Protein AF-A0A9E4M7B6-F1 (afdb_monomer)

Foldseek 3Di:
DADDPVRCVQLVVLDDDDDDDDPADPRLLVRQVVCCVVVVDDLCPRDCSSPDSVVSVVVVVVCVVVVSVVSSVVSCVVSVVDDLVDFDWDKDKDADDPVRPPDDDPDDDPQWDQDPVGIIKMKIFTASDPPGTDDIDIHYRPDDCVVVVD

Solvent-accessible surface area (backbone atoms only — not comparable to full-atom values): 9145 Å² total; per-residue (Å²): 112,75,78,50,76,72,62,44,63,79,44,50,83,48,48,81,83,86,75,80,95,70,90,67,54,73,63,37,36,48,33,45,51,44,39,37,69,74,68,71,54,59,64,89,71,51,63,66,90,42,40,63,44,68,63,36,51,55,47,49,56,52,28,56,76,70,47,35,49,58,47,39,53,53,43,34,44,75,69,64,74,46,77,85,88,57,75,50,73,50,70,49,76,44,73,56,56,76,85,74,73,76,69,80,77,84,82,63,86,82,30,64,27,68,36,98,90,40,54,15,28,23,42,38,36,32,29,74,50,102,85,39,77,76,48,74,47,75,34,30,30,61,63,72,66,75,84,74,74,113

Secondary structure (DSSP, 8-state):
----HHHHHTTGGGSPPP-SS-SS-HHHHHHHHHHHHHH---GGGS-GGG--HHHHHHHHHHHHHTTHHHHHHHHHHHTTS------EEEEEEEEPPGGGSSS--SSS--S-EEETTEEEEEEEEEEEETTEEEEEEEEETT--STTT--

pLDDT: mean 87.33, std 9.39, range [54.28, 96.38]

Structure (mmCIF, N/CA/C/O backbone):
data_AF-A0A9E4M7B6-F1
#
_entry.id   AF-A0A9E4M7B6-F1
#
loop_
_atom_site.group_PDB
_atom_site.id
_atom_site.type_symbol
_atom_site.label_atom_id
_atom_site.label_alt_id
_atom_site.label_comp_id
_atom_site.label_asym_id
_atom_site.label_entity_id
_atom_site.label_seq_id
_atom_site.pdbx_PDB_ins_code
_atom_site.Cartn_x
_atom_site.Cartn_y
_atom_site.Cartn_z
_atom_site.occupancy
_atom_site.B_iso_or_equiv
_atom_site.auth_seq_id
_atom_site.auth_comp_id
_atom_site.auth_asym_id
_atom_site.auth_atom_id
_atom_site.pdbx_PDB_model_num
ATOM 1 N N . MET A 1 1 ? -6.976 12.189 2.474 1.00 80.06 1 MET A N 1
ATOM 2 C CA . MET A 1 1 ? -8.000 11.384 3.144 1.00 80.06 1 MET A CA 1
ATOM 3 C C . MET A 1 1 ? -7.573 11.119 4.575 1.00 80.06 1 MET A C 1
ATOM 5 O O . MET A 1 1 ? -6.433 10.734 4.805 1.00 80.06 1 MET A O 1
ATOM 9 N N . GLU A 1 2 ? -8.479 11.325 5.527 1.00 89.50 2 GLU A N 1
ATOM 10 C CA . GLU A 1 2 ? -8.268 11.022 6.943 1.00 89.50 2 GLU A CA 1
ATOM 11 C C . GLU A 1 2 ? -9.571 10.439 7.503 1.00 89.50 2 GLU A C 1
ATOM 13 O O . GLU A 1 2 ? -10.637 11.024 7.316 1.00 89.50 2 GLU A O 1
ATOM 18 N N . LEU A 1 3 ? -9.499 9.255 8.109 1.00 92.81 3 LEU A N 1
ATOM 19 C CA . LEU A 1 3 ? -10.654 8.539 8.642 1.00 92.81 3 LEU A CA 1
ATOM 20 C C . LEU A 1 3 ? -11.009 9.051 10.034 1.00 92.81 3 LEU A C 1
ATOM 22 O O . LEU A 1 3 ? -10.133 9.246 10.882 1.00 92.81 3 LEU A O 1
ATOM 26 N N . THR A 1 4 ? -12.307 9.188 10.292 1.00 95.12 4 THR A N 1
ATOM 27 C CA . THR A 1 4 ? -12.823 9.482 11.630 1.00 95.12 4 THR A CA 1
ATOM 28 C C . THR A 1 4 ? -12.839 8.229 12.505 1.00 95.12 4 THR A C 1
ATOM 30 O O . THR A 1 4 ? -12.817 7.093 12.021 1.00 95.12 4 THR A O 1
ATOM 33 N N . GLN A 1 5 ? -12.954 8.418 13.823 1.00 94.94 5 GLN A N 1
ATOM 34 C CA . GLN A 1 5 ? -13.106 7.305 14.763 1.00 94.94 5 GLN A CA 1
ATOM 35 C C . GLN A 1 5 ? -14.340 6.442 14.448 1.00 94.94 5 GLN A C 1
ATOM 37 O O . GLN A 1 5 ? -14.316 5.230 14.651 1.00 94.94 5 GLN A O 1
ATOM 42 N N . GLU A 1 6 ? -15.418 7.052 13.955 1.00 95.06 6 GLU A N 1
ATOM 43 C CA . GLU A 1 6 ? -16.645 6.344 13.581 1.00 95.06 6 GLU A CA 1
ATOM 44 C C . GLU A 1 6 ? -16.455 5.490 12.332 1.00 95.06 6 GLU A C 1
ATOM 46 O O . GLU A 1 6 ? -16.880 4.337 12.314 1.00 95.06 6 GLU A O 1
ATOM 51 N N . GLN A 1 7 ? -15.769 6.019 11.318 1.00 94.19 7 GLN A N 1
ATOM 52 C CA . GLN A 1 7 ? -15.429 5.268 10.110 1.00 94.19 7 GLN A CA 1
ATOM 53 C C . GLN A 1 7 ? -14.481 4.110 10.438 1.00 94.19 7 GLN A C 1
ATOM 55 O O . GLN A 1 7 ? -14.701 2.986 9.995 1.00 94.19 7 GLN A O 1
ATOM 60 N N . TYR A 1 8 ? -13.484 4.349 11.296 1.00 95.81 8 TYR A N 1
ATOM 61 C CA . TYR A 1 8 ? -12.566 3.312 11.764 1.00 95.81 8 TYR A CA 1
ATOM 62 C C . TYR A 1 8 ? -13.283 2.156 12.469 1.00 95.81 8 TYR A C 1
ATOM 64 O O . TYR A 1 8 ? -12.930 0.998 12.260 1.00 95.81 8 TYR A O 1
ATOM 72 N N . LYS A 1 9 ? -14.313 2.434 13.280 1.00 95.50 9 LYS A N 1
ATOM 73 C CA . LYS A 1 9 ? -15.076 1.377 13.967 1.00 95.50 9 LYS A CA 1
ATOM 74 C C . LYS A 1 9 ? -15.702 0.370 12.997 1.00 95.50 9 LYS A C 1
ATOM 76 O O . LYS A 1 9 ? -15.817 -0.793 13.367 1.00 95.50 9 LYS A O 1
ATOM 81 N N . ARG A 1 10 ? -16.064 0.790 11.780 1.00 95.56 10 ARG A N 1
ATOM 82 C CA . ARG A 1 10 ? -16.676 -0.076 10.754 1.00 95.56 10 ARG A CA 1
ATOM 83 C C . ARG A 1 10 ? -15.701 -1.072 10.124 1.00 95.56 10 ARG A C 1
ATOM 85 O O . ARG A 1 10 ? -16.130 -2.038 9.506 1.00 95.56 10 ARG A O 1
ATOM 92 N N . ILE A 1 11 ? -14.402 -0.817 10.271 1.00 95.25 11 ILE A N 1
ATOM 93 C CA . ILE A 1 11 ? -13.323 -1.620 9.684 1.00 95.25 11 ILE A CA 1
ATOM 94 C C . ILE A 1 11 ? -12.367 -2.185 10.742 1.00 95.25 11 ILE A C 1
ATOM 96 O O . ILE A 1 11 ? -11.314 -2.728 10.412 1.00 95.25 11 ILE A O 1
ATOM 100 N N . ALA A 1 12 ? -12.673 -1.990 12.028 1.00 94.25 12 ALA A N 1
ATOM 101 C CA . ALA A 1 12 ? -11.763 -2.293 13.130 1.00 94.25 12 ALA A CA 1
ATOM 102 C C . ALA A 1 12 ? -11.467 -3.797 13.262 1.00 94.25 12 ALA A C 1
ATOM 104 O O . ALA A 1 12 ? -10.432 -4.171 13.813 1.00 94.25 12 ALA A O 1
ATOM 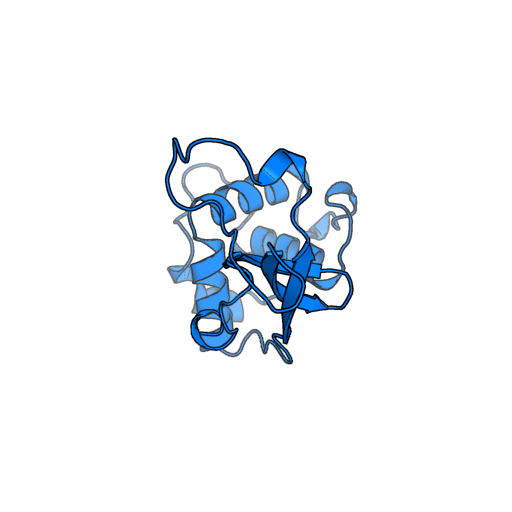105 N N . ASP A 1 13 ? -12.361 -4.644 12.756 1.00 94.06 13 ASP A N 1
ATOM 106 C CA . ASP A 1 13 ? -12.241 -6.099 12.686 1.00 94.06 13 ASP A CA 1
ATOM 107 C C . ASP A 1 13 ? -11.161 -6.570 11.700 1.00 94.06 13 ASP A C 1
ATOM 109 O O . ASP A 1 13 ? -10.546 -7.609 11.934 1.00 94.06 13 ASP A O 1
ATOM 113 N N . ALA A 1 14 ? -10.846 -5.770 10.675 1.00 93.12 14 ALA A N 1
ATOM 114 C CA . ALA A 1 14 ? -9.760 -6.045 9.731 1.00 93.12 14 ALA A CA 1
ATOM 115 C C . ALA A 1 14 ? -8.356 -5.834 10.337 1.00 93.12 14 ALA A C 1
ATOM 117 O O . ALA A 1 14 ? -7.341 -6.131 9.703 1.00 93.12 14 ALA A O 1
ATOM 118 N N . PHE A 1 15 ? -8.265 -5.310 11.566 1.00 94.44 15 PHE A N 1
ATOM 119 C CA . PHE A 1 15 ? -6.992 -5.037 12.224 1.00 94.44 15 PHE A CA 1
ATOM 120 C C . PHE A 1 15 ? -6.618 -6.095 13.265 1.00 94.44 15 PHE A C 1
ATOM 122 O O . PHE A 1 15 ? -7.452 -6.541 14.057 1.00 94.44 15 PHE A O 1
ATOM 129 N N . PRO A 1 16 ? -5.317 -6.417 13.394 1.00 91.75 16 PRO A N 1
ATOM 130 C CA . PRO A 1 16 ? -4.854 -7.212 14.515 1.00 91.75 16 PRO A CA 1
ATOM 131 C C . PRO A 1 16 ? -5.061 -6.450 15.830 1.00 91.75 16 PRO A C 1
ATOM 133 O O . PRO A 1 16 ? -4.783 -5.247 15.934 1.00 91.75 16 PRO A O 1
ATOM 136 N N . LYS A 1 17 ? -5.480 -7.177 16.872 1.00 89.06 17 LYS A N 1
ATOM 137 C CA . LYS A 1 17 ? -5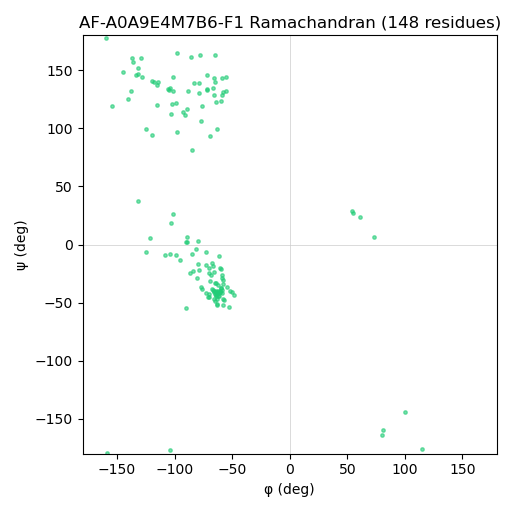.553 -6.637 18.234 1.00 89.06 17 LYS A CA 1
ATOM 138 C C . LYS A 1 17 ? -4.162 -6.186 18.679 1.00 89.06 17 LYS A C 1
ATOM 140 O O . LYS A 1 17 ? -3.217 -6.977 18.694 1.00 89.06 17 LYS A O 1
ATOM 145 N N . GLN A 1 18 ? -4.046 -4.919 19.063 1.00 87.44 18 GLN A N 1
ATOM 146 C CA . GLN A 1 18 ? -2.809 -4.366 19.603 1.00 87.44 18 GLN A CA 1
ATOM 147 C C . GLN A 1 18 ? -2.495 -5.033 20.950 1.00 87.44 18 GLN A C 1
ATOM 149 O O . GLN A 1 18 ? -3.358 -5.121 21.820 1.00 87.44 18 GLN A O 1
ATOM 154 N N . ARG A 1 19 ? -1.266 -5.536 21.110 1.00 81.69 19 ARG A N 1
ATOM 155 C CA . ARG A 1 19 ? -0.791 -6.185 22.342 1.00 81.69 19 ARG A CA 1
ATOM 156 C C . ARG A 1 19 ? 0.375 -5.394 22.927 1.00 81.69 19 ARG A C 1
ATOM 158 O O . ARG A 1 19 ? 1.253 -4.957 22.185 1.00 81.69 19 ARG A O 1
ATOM 165 N N . GLY A 1 20 ? 0.402 -5.264 24.252 1.00 80.44 20 GLY A N 1
ATOM 166 C CA . GLY A 1 20 ? 1.438 -4.524 24.973 1.00 80.44 20 GLY A CA 1
ATOM 167 C C . GLY A 1 20 ? 1.226 -3.008 24.960 1.00 80.44 20 GLY A C 1
ATOM 168 O O . GLY A 1 20 ? 0.138 -2.518 24.668 1.00 80.44 20 GLY A O 1
ATOM 169 N N . ASN A 1 21 ? 2.277 -2.262 25.303 1.00 77.19 21 ASN A N 1
ATOM 170 C CA . ASN A 1 21 ? 2.206 -0.813 25.487 1.00 77.19 21 ASN A CA 1
ATOM 171 C C . ASN A 1 21 ? 2.378 -0.077 24.144 1.00 77.19 21 ASN A C 1
ATOM 173 O O . ASN A 1 21 ? 3.480 0.327 23.761 1.00 77.19 21 ASN A O 1
ATOM 177 N N . VAL A 1 22 ? 1.291 0.019 23.377 1.00 82.75 22 VAL A N 1
ATOM 178 C CA . VAL A 1 22 ? 1.298 0.586 22.024 1.00 82.75 22 VAL A CA 1
ATOM 179 C C . VAL A 1 22 ? 0.958 2.078 22.061 1.00 82.75 22 VAL A C 1
ATOM 181 O O . VAL A 1 22 ? -0.164 2.455 22.367 1.00 82.75 22 VAL A O 1
ATOM 184 N N . LYS A 1 23 ? 1.926 2.933 21.699 1.00 86.19 23 LYS A N 1
ATOM 185 C CA . LYS A 1 23 ? 1.773 4.404 21.726 1.00 86.19 23 LYS A CA 1
ATOM 186 C C . LYS A 1 23 ? 0.993 5.002 20.548 1.00 86.19 23 LYS A C 1
ATOM 188 O O . LYS A 1 23 ? 0.525 6.124 20.651 1.00 86.19 23 LYS A O 1
ATOM 193 N N . VAL A 1 24 ? 0.915 4.292 19.420 1.00 92.06 24 VAL A N 1
ATOM 194 C CA . VAL A 1 24 ? 0.253 4.767 18.190 1.00 92.06 24 VAL A CA 1
ATOM 195 C C . VAL A 1 24 ? -0.951 3.878 17.919 1.00 92.06 24 VAL A C 1
ATOM 197 O O . VAL A 1 24 ? -0.787 2.661 17.741 1.00 92.06 24 VAL A O 1
ATOM 200 N N . SER A 1 25 ? -2.151 4.454 17.879 1.00 94.25 25 SER A N 1
ATOM 201 C CA . SER A 1 25 ? -3.373 3.690 17.618 1.00 94.25 25 SER A CA 1
ATOM 202 C C . SER A 1 25 ? -3.357 3.095 16.200 1.00 94.25 25 SER A C 1
ATOM 204 O O . SER A 1 25 ? -2.530 3.454 15.357 1.00 94.25 25 SER A O 1
ATOM 206 N N . ASN A 1 26 ? -4.206 2.104 15.926 1.00 95.00 26 ASN A N 1
ATOM 207 C CA . ASN A 1 26 ? -4.334 1.578 14.562 1.00 95.00 26 ASN A CA 1
ATOM 208 C C . ASN A 1 26 ? -4.904 2.637 13.609 1.00 95.00 26 ASN A C 1
ATOM 210 O O . ASN A 1 26 ? -4.470 2.684 12.462 1.00 95.00 26 ASN A O 1
ATOM 214 N N . LEU A 1 27 ? -5.790 3.507 14.104 1.00 95.44 27 LEU A N 1
ATOM 215 C CA . LEU A 1 27 ? -6.349 4.618 13.342 1.00 95.44 27 LEU A CA 1
ATOM 216 C C . LEU A 1 27 ? -5.272 5.625 12.931 1.00 95.44 27 LEU A C 1
ATOM 218 O O . LEU A 1 27 ? -5.144 5.912 11.748 1.00 95.44 27 LEU A O 1
ATOM 222 N N . ASP A 1 28 ? -4.449 6.097 13.870 1.00 95.62 28 ASP A N 1
ATOM 223 C CA . ASP A 1 28 ? -3.401 7.086 13.565 1.00 95.62 28 ASP A CA 1
ATOM 224 C C . ASP A 1 28 ? -2.380 6.528 12.573 1.00 95.62 28 ASP A C 1
ATOM 226 O O . ASP A 1 28 ? -1.956 7.204 11.636 1.00 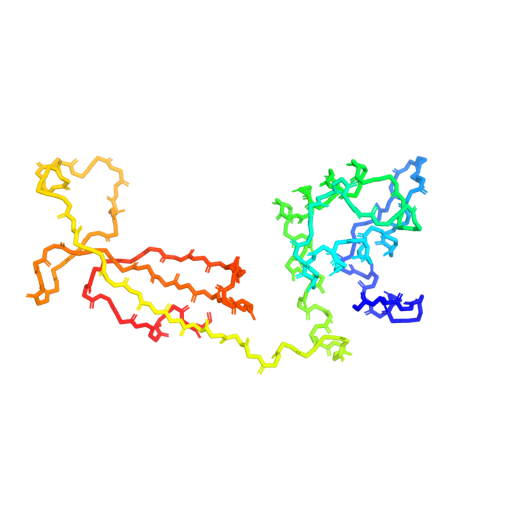95.62 28 ASP A O 1
ATOM 230 N N . ALA A 1 29 ? -2.022 5.251 12.744 1.00 96.00 29 ALA A N 1
ATOM 231 C CA . ALA A 1 29 ? -1.142 4.575 11.808 1.00 96.00 29 ALA A CA 1
ATOM 232 C C . ALA A 1 29 ? -1.772 4.443 10.415 1.00 96.00 29 ALA A C 1
ATOM 234 O O . ALA A 1 29 ? -1.088 4.691 9.425 1.00 96.00 29 ALA A O 1
ATOM 235 N N . LEU A 1 30 ? -3.052 4.071 10.330 1.00 96.19 30 LEU A N 1
ATOM 236 C CA . LEU A 1 30 ? -3.773 3.965 9.064 1.00 96.19 30 LEU A CA 1
ATOM 237 C C . LEU A 1 30 ? -3.884 5.327 8.372 1.00 96.19 30 LEU A C 1
ATOM 239 O O . LEU A 1 30 ? -3.552 5.430 7.197 1.00 96.19 30 LEU A O 1
ATOM 243 N N . ASN A 1 31 ? -4.272 6.375 9.098 1.00 96.38 31 ASN A N 1
ATOM 244 C CA . ASN A 1 31 ? -4.364 7.736 8.572 1.00 96.38 31 ASN A CA 1
ATOM 245 C C . ASN A 1 31 ? -3.006 8.250 8.081 1.00 96.38 31 ASN A C 1
ATOM 247 O O . ASN A 1 31 ? -2.922 8.832 7.000 1.00 96.38 31 ASN A O 1
ATOM 251 N N . GLY A 1 32 ? -1.925 7.959 8.813 1.00 96.31 32 GLY A N 1
ATOM 252 C CA . GLY A 1 32 ? -0.570 8.264 8.361 1.00 96.31 32 GLY A CA 1
ATOM 253 C C . GLY A 1 32 ? -0.196 7.537 7.064 1.00 96.31 32 GLY A C 1
ATOM 254 O O . GLY A 1 32 ? 0.388 8.142 6.170 1.00 96.31 32 GLY A O 1
ATOM 255 N N . ILE A 1 33 ? -0.564 6.259 6.927 1.00 95.25 33 ILE A N 1
ATOM 256 C CA . ILE A 1 33 ? -0.336 5.477 5.701 1.00 95.25 33 ILE A CA 1
ATOM 257 C C . ILE A 1 33 ? -1.147 6.045 4.531 1.00 95.25 33 ILE A C 1
ATOM 259 O O . ILE A 1 33 ? -0.582 6.286 3.468 1.00 95.25 33 ILE A O 1
ATOM 263 N N . LEU A 1 34 ? -2.443 6.301 4.725 1.00 92.56 34 LEU A N 1
ATOM 264 C CA 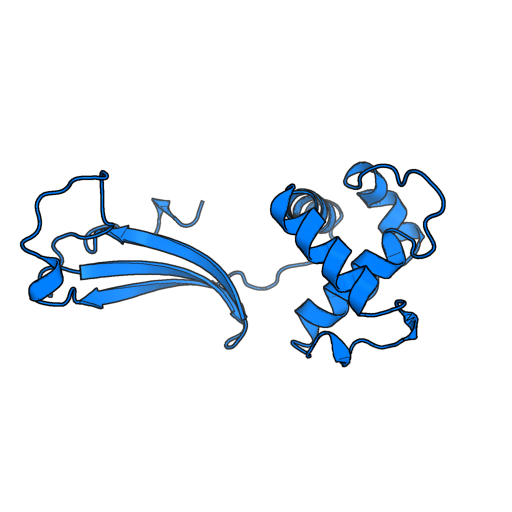. LEU A 1 34 ? -3.317 6.870 3.694 1.00 92.56 34 LEU A CA 1
ATOM 265 C C . LEU A 1 34 ? -2.815 8.236 3.218 1.00 92.56 34 LEU A C 1
ATOM 267 O O . LEU A 1 34 ? -2.848 8.511 2.023 1.00 92.56 34 LEU A O 1
ATOM 271 N N . HIS A 1 35 ? -2.281 9.060 4.122 1.00 93.19 35 HIS A N 1
ATOM 272 C CA . HIS A 1 35 ? -1.674 10.336 3.756 1.00 93.19 35 HIS A CA 1
ATOM 273 C C . HIS A 1 35 ? -0.454 10.166 2.837 1.00 93.19 35 HIS A C 1
ATOM 275 O O . HIS A 1 35 ? -0.338 10.882 1.846 1.00 93.19 35 HIS A O 1
ATOM 281 N N . ILE A 1 36 ? 0.442 9.211 3.126 1.00 92.94 36 ILE A N 1
ATOM 282 C CA . ILE A 1 36 ? 1.581 8.910 2.240 1.00 92.94 36 ILE A CA 1
ATOM 283 C C . ILE A 1 36 ? 1.095 8.448 0.866 1.00 92.94 36 ILE A C 1
ATOM 285 O O . ILE A 1 36 ? 1.637 8.892 -0.141 1.00 92.94 36 ILE A O 1
ATOM 289 N N . LEU A 1 37 ? 0.090 7.570 0.824 1.00 85.44 37 LEU A N 1
ATOM 290 C CA . LEU A 1 37 ? -0.420 7.002 -0.425 1.00 85.44 37 LEU A CA 1
ATOM 291 C C . LEU A 1 37 ? -1.125 8.040 -1.299 1.00 85.44 37 LEU A C 1
ATOM 293 O O . LEU A 1 37 ? -0.963 8.019 -2.510 1.00 85.44 37 LEU A O 1
ATOM 297 N N . GLU A 1 38 ? -1.876 8.957 -0.696 1.00 83.06 38 GLU A N 1
ATOM 298 C CA . GLU A 1 38 ? -2.587 10.002 -1.432 1.00 83.06 38 GLU A CA 1
ATOM 299 C C . GLU A 1 38 ? -1.653 11.126 -1.903 1.00 83.06 38 GLU A C 1
ATOM 301 O O . GLU A 1 38 ? -1.828 11.660 -2.992 1.00 83.06 38 GLU A O 1
ATOM 306 N N . GLN A 1 39 ? -0.667 11.510 -1.086 1.00 83.75 39 GLN A N 1
ATOM 307 C CA . GLN A 1 39 ? 0.202 12.657 -1.377 1.00 83.75 39 GLN A CA 1
ATOM 308 C C . GLN A 1 39 ? 1.523 12.266 -2.059 1.00 83.75 39 GLN A C 1
ATOM 310 O O . GLN A 1 39 ? 2.260 13.137 -2.522 1.00 83.75 39 GLN A O 1
ATOM 315 N N . GLY A 1 40 ? 1.877 10.977 -2.068 1.00 82.94 40 GLY A N 1
ATO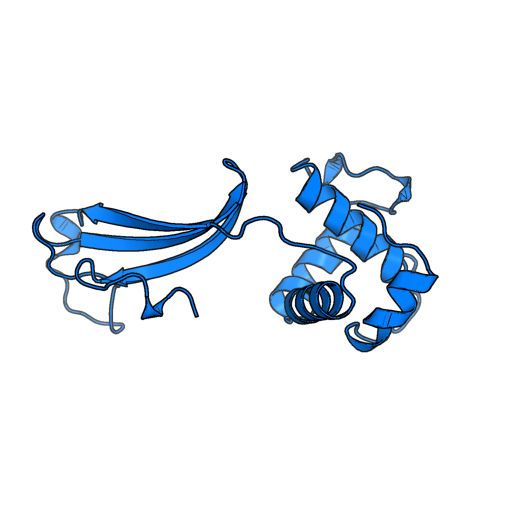M 316 C CA . GLY A 1 40 ? 3.126 10.468 -2.644 1.00 82.94 40 GLY A CA 1
ATOM 317 C C . GLY A 1 40 ? 4.397 11.021 -1.985 1.00 82.94 40 GLY A C 1
ATOM 318 O O . GLY A 1 40 ? 5.453 11.089 -2.619 1.00 82.94 40 GLY A O 1
ATOM 319 N N . CYS A 1 41 ? 4.324 11.480 -0.731 1.00 84.69 41 CYS A N 1
ATOM 320 C CA . CYS A 1 41 ? 5.444 12.143 -0.069 1.00 84.69 41 CYS A CA 1
ATOM 321 C C . CYS A 1 41 ? 6.417 11.147 0.595 1.00 84.69 41 CYS A C 1
ATOM 323 O O . CYS A 1 41 ? 6.112 9.981 0.843 1.00 84.69 41 CYS A O 1
ATOM 325 N N . LYS A 1 42 ? 7.644 11.602 0.890 1.00 91.56 42 LYS A N 1
ATOM 326 C CA . LYS A 1 42 ? 8.646 10.779 1.590 1.00 91.56 42 LYS A CA 1
ATOM 327 C C . LYS A 1 42 ? 8.171 10.481 3.016 1.00 91.56 42 LYS A C 1
ATOM 329 O O . LYS A 1 42 ? 7.711 11.389 3.696 1.00 91.56 42 LYS A O 1
ATOM 334 N N . TRP A 1 43 ? 8.442 9.283 3.540 1.00 93.75 43 TRP A N 1
ATOM 335 C CA . TRP A 1 43 ? 8.101 8.907 4.925 1.00 93.75 43 TRP A CA 1
ATOM 336 C C . TRP A 1 43 ? 8.555 9.920 5.984 1.00 93.75 43 TRP A C 1
ATOM 338 O O . TRP A 1 43 ? 7.810 10.231 6.904 1.00 93.75 43 TRP A O 1
ATOM 348 N N . ARG A 1 44 ? 9.759 10.489 5.845 1.00 95.00 44 ARG A N 1
ATOM 349 C CA . ARG A 1 44 ? 10.278 11.512 6.773 1.00 95.00 44 ARG A CA 1
ATOM 350 C C . ARG A 1 44 ? 9.517 12.841 6.738 1.00 95.00 44 ARG A C 1
ATOM 352 O O . ARG A 1 44 ? 9.666 13.627 7.664 1.00 95.00 44 ARG A O 1
ATOM 359 N N . ALA A 1 45 ? 8.751 13.093 5.681 1.00 93.94 45 ALA A N 1
ATOM 360 C CA . ALA A 1 45 ? 7.901 14.269 5.538 1.00 93.94 45 ALA A CA 1
ATOM 361 C C . ALA A 1 45 ? 6.484 14.042 6.093 1.00 93.94 45 ALA A C 1
ATOM 363 O O . ALA A 1 45 ? 5.649 14.938 5.997 1.00 93.94 45 ALA A O 1
ATOM 364 N N . LEU A 1 46 ? 6.204 12.867 6.671 1.00 95.62 46 LEU A N 1
ATOM 365 C CA . LEU A 1 46 ? 4.913 12.590 7.283 1.00 95.62 46 LEU A CA 1
ATOM 366 C C . LEU A 1 46 ? 4.629 13.602 8.410 1.00 95.62 46 LEU A C 1
ATOM 368 O O . LEU A 1 46 ? 5.465 13.753 9.308 1.00 95.62 46 LEU A O 1
ATOM 372 N N . PRO A 1 47 ? 3.456 14.263 8.412 1.00 94.69 47 PRO A N 1
ATOM 373 C CA . PRO A 1 47 ? 3.077 15.175 9.482 1.00 94.69 47 PRO A CA 1
ATOM 374 C C . PRO A 1 47 ? 3.123 14.502 10.857 1.00 94.69 47 PRO A C 1
ATOM 376 O O . PRO A 1 47 ? 2.542 13.435 11.062 1.00 94.69 47 PRO A O 1
ATOM 379 N N . SER A 1 48 ? 3.752 15.165 11.830 1.00 93.19 48 SER A N 1
ATOM 380 C CA . SER A 1 48 ? 3.928 14.643 13.194 1.00 93.19 48 SER A CA 1
ATOM 381 C C . SER A 1 48 ? 2.612 14.357 13.923 1.00 93.19 48 SER A C 1
ATOM 383 O O . SER A 1 48 ? 2.611 13.550 14.851 1.00 93.19 48 SER A O 1
ATOM 385 N N . ARG A 1 49 ? 1.493 14.953 13.480 1.00 94.12 49 ARG A N 1
ATOM 386 C CA . ARG A 1 49 ? 0.148 14.694 14.021 1.00 94.12 49 ARG A CA 1
ATOM 387 C C . ARG A 1 49 ? -0.283 13.228 13.925 1.00 94.12 49 ARG A C 1
ATOM 389 O O . ARG A 1 49 ? -1.032 12.779 14.777 1.00 94.12 49 ARG A O 1
ATOM 396 N N . PHE A 1 50 ? 0.215 12.479 12.937 1.00 92.75 50 PHE A N 1
ATOM 397 C CA . PHE A 1 50 ? -0.07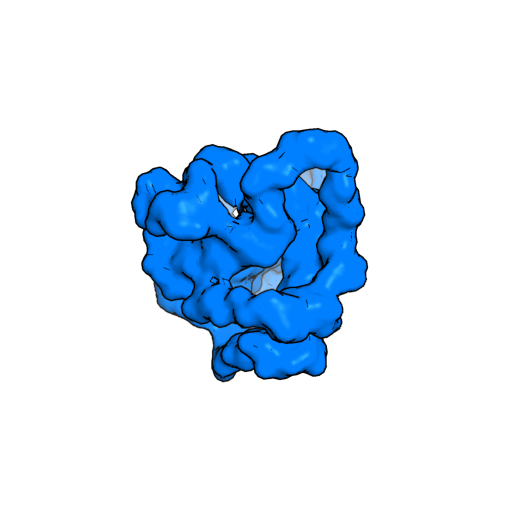6 11.046 12.810 1.00 92.75 50 PHE A CA 1
ATOM 398 C C . PHE A 1 50 ? 0.773 10.187 13.759 1.00 92.75 50 PHE A C 1
ATOM 400 O O . PHE A 1 50 ? 0.464 9.025 14.010 1.00 92.75 50 PHE A O 1
ATOM 407 N N . GLY A 1 51 ? 1.856 10.752 14.295 1.00 93.69 51 GLY A N 1
ATOM 408 C CA . GLY A 1 51 ? 2.826 10.076 15.145 1.00 93.69 51 GLY A CA 1
ATOM 409 C C . GLY A 1 51 ? 4.215 9.972 14.506 1.00 93.69 51 GLY A C 1
ATOM 410 O O . GLY A 1 51 ? 4.472 10.514 13.429 1.00 93.69 51 GLY A O 1
ATOM 411 N N . PRO A 1 52 ? 5.162 9.286 15.172 1.00 96.19 52 PRO A N 1
ATOM 412 C CA . PRO A 1 52 ? 6.531 9.170 14.680 1.00 96.19 52 PRO A CA 1
ATOM 413 C C . PRO A 1 52 ? 6.586 8.401 13.354 1.00 96.19 52 PRO A C 1
ATOM 415 O O . PRO A 1 52 ? 6.198 7.230 13.301 1.00 96.19 52 PRO A O 1
ATOM 418 N N . TRP A 1 53 ? 7.131 9.026 12.305 1.00 96.19 53 TRP A N 1
ATOM 419 C CA . TRP A 1 53 ? 7.181 8.452 10.951 1.00 96.19 53 TRP A CA 1
ATOM 420 C C . TRP A 1 53 ? 7.767 7.034 10.915 1.00 96.19 53 TRP A C 1
ATOM 422 O O . TRP A 1 53 ? 7.254 6.166 10.214 1.00 96.19 53 TRP A O 1
ATOM 432 N N . HIS A 1 54 ? 8.811 6.775 11.709 1.00 96.12 54 HIS A N 1
ATOM 433 C CA . HIS A 1 54 ? 9.478 5.474 11.749 1.00 96.12 54 HIS A CA 1
ATOM 434 C C . HIS A 1 54 ? 8.550 4.381 12.294 1.00 96.12 54 HIS A C 1
ATOM 436 O O . HIS A 1 54 ? 8.507 3.273 11.766 1.00 96.12 54 HIS A O 1
ATOM 442 N N . THR A 1 55 ? 7.750 4.698 13.315 1.00 95.38 55 THR A N 1
ATOM 443 C CA . THR A 1 55 ? 6.765 3.771 13.890 1.00 95.38 55 THR A CA 1
ATOM 444 C C . THR A 1 55 ? 5.688 3.405 12.872 1.00 95.38 55 THR A C 1
ATOM 446 O O . THR A 1 55 ? 5.301 2.240 12.778 1.00 95.38 55 THR A O 1
ATOM 449 N N . ILE A 1 56 ? 5.225 4.386 12.095 1.00 96.31 56 ILE A N 1
ATOM 450 C CA . ILE A 1 56 ? 4.190 4.190 11.074 1.00 96.31 56 ILE A CA 1
ATOM 451 C C . ILE A 1 56 ? 4.748 3.382 9.903 1.00 96.31 56 ILE A C 1
ATOM 453 O O . ILE A 1 56 ? 4.129 2.397 9.512 1.00 96.31 56 ILE A O 1
ATOM 457 N N . TYR A 1 57 ? 5.953 3.705 9.424 1.00 95.88 57 TYR A N 1
ATOM 458 C CA . TYR A 1 57 ? 6.644 2.934 8.386 1.00 95.88 57 TYR A CA 1
ATOM 459 C C . TYR A 1 57 ? 6.833 1.460 8.779 1.00 95.88 57 TYR A C 1
ATOM 461 O O . TYR A 1 57 ? 6.506 0.554 8.012 1.00 95.88 57 TYR A O 1
ATOM 469 N N . MET A 1 58 ? 7.310 1.196 10.000 1.00 96.12 58 MET A N 1
ATOM 470 C CA . MET A 1 58 ? 7.494 -0.178 10.480 1.00 96.12 58 MET A CA 1
ATOM 471 C C . MET A 1 58 ? 6.170 -0.944 10.548 1.00 96.12 58 MET A C 1
ATOM 473 O O . MET A 1 58 ? 6.130 -2.147 10.280 1.00 96.12 58 MET A O 1
ATOM 477 N N . ARG A 1 59 ? 5.074 -0.259 10.893 1.00 94.69 59 ARG A N 1
ATOM 478 C CA . ARG A 1 59 ? 3.742 -0.864 10.925 1.00 94.69 59 ARG A CA 1
ATOM 479 C C . ARG A 1 59 ? 3.193 -1.112 9.520 1.00 94.69 59 ARG A C 1
ATOM 481 O O . ARG A 1 59 ? 2.689 -2.205 9.286 1.00 94.69 59 ARG A O 1
ATOM 488 N N . PHE A 1 60 ? 3.373 -0.168 8.596 1.00 95.50 60 PHE A N 1
ATOM 489 C CA . PHE A 1 60 ? 3.079 -0.339 7.171 1.00 95.50 60 PHE A CA 1
ATOM 490 C C . PHE A 1 60 ? 3.774 -1.582 6.610 1.00 95.50 60 PHE A C 1
ATOM 492 O O . PHE A 1 60 ? 3.105 -2.472 6.100 1.00 95.50 60 PHE A O 1
ATOM 499 N N . SER A 1 61 ? 5.095 -1.687 6.785 1.00 94.62 61 SER A N 1
ATOM 500 C CA . SER A 1 61 ? 5.886 -2.809 6.264 1.00 94.62 61 SER A CA 1
ATOM 501 C C . SER A 1 61 ? 5.399 -4.160 6.804 1.00 94.62 61 SER A C 1
ATOM 503 O O . SER A 1 61 ? 5.244 -5.121 6.047 1.00 94.62 61 SER A O 1
ATOM 505 N N . ARG A 1 62 ? 5.078 -4.218 8.106 1.00 95.00 62 ARG A N 1
ATOM 506 C CA . ARG A 1 62 ? 4.535 -5.421 8.749 1.00 95.00 62 ARG A CA 1
ATOM 507 C C . ARG A 1 62 ? 3.146 -5.783 8.226 1.00 95.00 62 ARG A C 1
ATOM 509 O O . ARG A 1 62 ? 2.912 -6.947 7.926 1.00 95.00 62 ARG A O 1
ATOM 516 N N . TRP A 1 63 ? 2.239 -4.812 8.130 1.00 95.69 63 TRP A N 1
ATOM 517 C CA . TRP A 1 63 ? 0.874 -5.040 7.655 1.00 95.69 63 TRP A CA 1
ATOM 518 C C . TRP A 1 63 ? 0.806 -5.373 6.165 1.00 95.69 63 TRP A C 1
ATOM 520 O O . TRP A 1 63 ? -0.061 -6.148 5.771 1.00 95.69 63 TRP A O 1
ATOM 530 N N . ALA A 1 64 ? 1.720 -4.833 5.356 1.00 90.44 64 ALA A N 1
ATOM 531 C CA . ALA A 1 64 ? 1.873 -5.200 3.953 1.00 90.44 64 ALA A CA 1
ATOM 532 C C . ALA A 1 64 ? 2.286 -6.673 3.819 1.00 90.44 64 ALA A C 1
ATOM 534 O O . ALA A 1 64 ? 1.604 -7.443 3.152 1.00 90.44 64 ALA A O 1
ATOM 535 N N . HIS A 1 65 ? 3.344 -7.094 4.525 1.00 89.88 65 HIS A N 1
ATOM 536 C CA . HIS A 1 65 ? 3.817 -8.484 4.486 1.00 89.88 65 HIS A CA 1
ATOM 537 C C . HIS A 1 65 ? 2.807 -9.492 5.040 1.00 89.88 65 HIS A C 1
ATOM 539 O O . HIS A 1 65 ? 2.767 -10.628 4.579 1.00 89.88 65 HIS A O 1
ATOM 545 N N . SER A 1 66 ? 2.007 -9.108 6.038 1.00 92.25 66 SER A N 1
ATOM 546 C CA . SER A 1 66 ? 1.027 -10.006 6.654 1.00 92.25 66 SER A CA 1
ATOM 547 C C . SER A 1 66 ? -0.350 -9.984 5.981 1.00 92.25 66 SER A C 1
ATOM 549 O O . SER A 1 66 ? -1.265 -10.617 6.498 1.00 92.25 66 SER A O 1
ATOM 551 N N . GLY A 1 67 ? -0.539 -9.211 4.905 1.00 91.25 67 GLY A N 1
ATOM 552 C CA . GLY A 1 67 ? -1.823 -9.082 4.202 1.00 91.25 67 GLY A CA 1
ATOM 553 C C . GLY A 1 67 ? -2.898 -8.263 4.932 1.00 91.25 67 GLY A C 1
ATOM 554 O O . GLY A 1 67 ? -4.023 -8.166 4.450 1.00 91.25 67 GLY A O 1
ATOM 555 N N . VAL A 1 68 ? -2.571 -7.629 6.066 1.00 95.31 68 VAL A N 1
ATOM 556 C CA . VAL A 1 68 ? -3.518 -6.782 6.817 1.00 95.31 68 VAL A CA 1
ATOM 557 C C . VAL A 1 68 ? -3.928 -5.574 5.982 1.00 95.31 68 VAL A C 1
ATOM 559 O O . VAL A 1 68 ? -5.099 -5.217 5.971 1.00 95.31 68 VAL A O 1
ATOM 562 N N . LEU A 1 69 ? -2.994 -4.957 5.246 1.00 92.44 69 LEU A N 1
ATOM 563 C CA . LEU A 1 69 ? -3.348 -3.827 4.380 1.00 92.44 69 LEU A CA 1
ATOM 564 C C . LEU A 1 69 ? -4.346 -4.230 3.293 1.00 92.44 69 LEU A C 1
ATOM 566 O O . LEU A 1 69 ? -5.283 -3.479 3.058 1.00 92.44 69 LEU A O 1
ATOM 570 N N . THR A 1 70 ? -4.193 -5.408 2.683 1.00 88.44 70 THR A N 1
ATOM 571 C CA . THR A 1 70 ? -5.143 -5.921 1.684 1.00 88.44 70 THR A CA 1
ATOM 572 C C . THR A 1 70 ? -6.551 -6.021 2.267 1.00 88.44 70 THR A C 1
ATOM 574 O O . THR A 1 70 ? -7.471 -5.414 1.730 1.00 88.44 70 THR A O 1
ATOM 577 N N . GLN A 1 71 ? -6.698 -6.675 3.425 1.00 92.25 71 GLN A N 1
ATOM 578 C CA . GLN A 1 71 ? -7.991 -6.817 4.110 1.00 92.25 71 GLN A CA 1
ATOM 579 C C . GLN A 1 71 ? -8.597 -5.462 4.495 1.00 92.25 71 GLN A C 1
ATOM 581 O O . GLN A 1 71 ? -9.794 -5.231 4.339 1.00 92.25 71 GLN A O 1
ATOM 586 N N . VAL A 1 72 ? -7.767 -4.535 4.979 1.00 93.62 72 VAL A N 1
ATOM 587 C CA . VAL A 1 72 ? -8.202 -3.181 5.337 1.00 93.62 72 VAL A CA 1
ATOM 588 C C . VAL A 1 72 ? -8.686 -2.417 4.106 1.00 93.62 72 VAL A C 1
ATOM 590 O O . VAL A 1 72 ? -9.729 -1.774 4.178 1.00 93.62 72 VAL A O 1
ATOM 593 N N . PHE A 1 73 ? -7.974 -2.485 2.978 1.00 89.69 73 PHE A N 1
ATOM 594 C CA . PHE A 1 73 ? -8.398 -1.825 1.741 1.00 89.69 73 PHE A CA 1
ATOM 595 C C . PHE A 1 73 ? -9.682 -2.426 1.174 1.00 89.69 73 PHE A C 1
ATOM 597 O O . PHE A 1 73 ? -10.560 -1.671 0.763 1.00 89.69 73 PHE A O 1
ATOM 604 N N . GLU A 1 74 ? -9.832 -3.750 1.206 1.00 87.81 74 GLU A N 1
ATOM 605 C CA . GLU A 1 74 ? -11.086 -4.422 0.848 1.00 87.81 74 GLU A CA 1
ATOM 606 C C . GLU A 1 74 ? -12.240 -3.934 1.729 1.00 87.81 74 GLU A C 1
ATOM 608 O O . GLU A 1 74 ? -13.296 -3.554 1.221 1.00 87.81 74 GLU A O 1
ATOM 613 N N . ARG A 1 75 ? -12.034 -3.862 3.049 1.00 91.69 75 ARG A N 1
ATOM 614 C CA . ARG A 1 75 ? -13.072 -3.405 3.977 1.00 91.69 75 ARG A CA 1
ATOM 615 C C . ARG A 1 75 ? -13.412 -1.926 3.789 1.00 91.69 75 ARG A C 1
ATOM 617 O O . ARG A 1 75 ? -14.584 -1.564 3.816 1.00 91.69 75 ARG A O 1
ATOM 624 N N . LEU A 1 76 ? -12.415 -1.078 3.537 1.00 90.38 76 LEU A N 1
ATOM 625 C CA . LEU A 1 76 ? -12.622 0.335 3.210 1.00 90.38 76 LEU A CA 1
ATOM 626 C C . LEU A 1 76 ? -13.477 0.514 1.945 1.00 90.38 76 LEU A C 1
ATOM 628 O O . LEU A 1 76 ? -14.298 1.429 1.906 1.00 90.38 76 LEU A O 1
ATOM 632 N N . GLN A 1 77 ? -13.309 -0.346 0.933 1.00 86.75 77 GLN A N 1
ATOM 633 C CA . GLN A 1 77 ? -14.140 -0.336 -0.278 1.00 86.75 77 GLN A CA 1
ATOM 634 C C . GLN A 1 77 ? -15.563 -0.825 0.010 1.00 86.75 77 GLN A C 1
ATOM 636 O O . GLN A 1 77 ? -16.527 -0.187 -0.406 1.00 86.75 77 GLN A O 1
ATOM 641 N N . GLN A 1 78 ? -15.709 -1.922 0.760 1.00 88.31 78 GLN A N 1
ATOM 642 C CA . GLN A 1 78 ? -17.016 -2.481 1.131 1.00 88.31 78 GLN A CA 1
ATOM 643 C C . GLN A 1 78 ? -17.862 -1.492 1.944 1.00 88.31 78 GLN A C 1
ATOM 645 O O . GLN A 1 78 ? -19.061 -1.371 1.716 1.00 88.31 78 GLN A O 1
ATOM 650 N N . GLU A 1 79 ? -17.229 -0.753 2.857 1.00 90.81 79 GLU A N 1
ATOM 651 C CA . GLU A 1 79 ? -17.860 0.309 3.653 1.00 90.81 79 GLU A CA 1
ATOM 652 C C . GLU A 1 79 ? -18.024 1.632 2.887 1.00 90.81 79 GLU A C 1
ATOM 654 O O . GLU A 1 79 ? -18.470 2.626 3.464 1.00 90.81 79 GLU A O 1
ATOM 659 N N . GLN A 1 80 ? -17.647 1.666 1.601 1.00 87.38 80 GLN A N 1
ATOM 660 C CA . GLN A 1 80 ? -17.693 2.846 0.729 1.00 87.38 80 GLN A CA 1
ATOM 661 C C . GLN A 1 80 ? -16.942 4.055 1.315 1.00 87.38 80 GLN A C 1
ATOM 663 O O . GLN A 1 80 ? -17.259 5.210 1.033 1.00 87.38 80 GLN A O 1
ATOM 668 N N . LEU A 1 81 ? -15.933 3.791 2.149 1.00 85.69 81 LEU A N 1
ATOM 669 C CA . LEU A 1 81 ? -15.080 4.812 2.757 1.00 85.69 81 LEU A CA 1
ATOM 670 C C . LEU A 1 81 ? -14.003 5.277 1.782 1.00 85.69 81 LEU A C 1
ATOM 672 O O . LEU A 1 81 ? -13.575 6.426 1.847 1.00 85.69 81 LEU A O 1
ATOM 676 N N . ILE A 1 82 ? -13.595 4.400 0.864 1.00 79.69 82 ILE A N 1
ATOM 677 C CA . ILE A 1 82 ? -12.804 4.757 -0.311 1.00 79.69 82 ILE A CA 1
ATOM 678 C C . ILE A 1 82 ? -13.575 4.399 -1.572 1.00 79.69 82 ILE A C 1
ATOM 680 O O . ILE A 1 82 ? -14.204 3.346 -1.650 1.00 79.69 82 ILE A O 1
ATOM 684 N N . ASN A 1 83 ? -13.488 5.271 -2.569 1.00 71.00 83 ASN A N 1
ATOM 685 C CA . ASN A 1 83 ? -13.993 5.008 -3.906 1.00 71.00 83 ASN A CA 1
ATOM 686 C C . ASN A 1 83 ? -12.807 5.081 -4.875 1.00 71.00 83 ASN A C 1
ATOM 688 O O . ASN A 1 83 ? -12.429 6.190 -5.265 1.00 71.00 83 ASN A O 1
ATOM 692 N N . PRO A 1 84 ? -12.151 3.952 -5.204 1.00 61.78 84 PRO A N 1
ATOM 693 C CA . PRO A 1 84 ? -11.112 3.955 -6.224 1.00 61.78 84 PRO A CA 1
ATOM 694 C C . PRO A 1 84 ? -11.757 4.343 -7.562 1.00 61.78 84 PRO A C 1
ATOM 696 O O . PRO A 1 84 ? -12.407 3.526 -8.203 1.00 61.78 84 PRO A O 1
ATOM 699 N N . GLN A 1 85 ? -11.625 5.613 -7.961 1.00 57.59 85 GLN A N 1
ATOM 700 C CA . GLN A 1 85 ? -12.336 6.140 -9.130 1.00 57.59 85 GLN A CA 1
ATOM 701 C C . GLN A 1 85 ? -11.817 5.576 -10.456 1.00 57.59 85 GLN A C 1
ATOM 703 O O . GLN A 1 85 ? -12.590 5.523 -11.405 1.00 57.59 85 GLN A O 1
ATOM 708 N N . VAL A 1 86 ? -10.566 5.110 -10.534 1.00 54.28 86 VAL A N 1
ATOM 709 C CA . VAL A 1 86 ? -10.042 4.370 -11.692 1.00 54.28 86 VAL A CA 1
ATOM 710 C C . VAL A 1 86 ? -8.897 3.465 -11.229 1.00 54.28 86 VAL A C 1
ATOM 712 O O . VAL A 1 86 ? -7.879 3.952 -10.750 1.00 54.28 86 VAL A O 1
ATOM 715 N N . LEU A 1 87 ? -9.043 2.151 -11.398 1.00 58.41 87 LEU A N 1
ATOM 716 C CA . LEU A 1 87 ? -7.923 1.209 -11.428 1.00 58.41 87 LEU A CA 1
ATOM 717 C C . LEU A 1 87 ? -7.625 0.950 -12.903 1.00 58.41 87 LEU A C 1
ATOM 719 O O . LEU A 1 87 ? -8.321 0.180 -13.561 1.00 58.41 87 LEU A O 1
ATOM 723 N N . GLY A 1 88 ? -6.641 1.662 -13.447 1.00 63.44 88 GLY A N 1
ATOM 724 C CA . GLY A 1 88 ? -6.168 1.402 -14.800 1.00 63.44 88 GLY A CA 1
ATOM 725 C C . GLY A 1 88 ? -5.283 0.167 -14.770 1.00 63.44 88 GLY A C 1
ATOM 726 O O . GLY A 1 88 ? -4.167 0.247 -14.256 1.00 63.44 88 GLY A O 1
ATOM 727 N N . LEU A 1 89 ? -5.783 -0.959 -15.280 1.00 71.88 89 LEU A N 1
ATOM 728 C CA . LEU A 1 89 ? -4.927 -2.071 -15.673 1.00 71.88 89 LEU A CA 1
ATOM 729 C C . LEU A 1 89 ? -4.537 -1.858 -17.127 1.00 71.88 89 LEU A C 1
ATOM 731 O O . LEU A 1 89 ? -5.390 -1.865 -18.012 1.00 71.88 89 LEU A O 1
ATOM 735 N N . ASP A 1 90 ? -3.247 -1.672 -17.345 1.00 82.38 90 ASP A N 1
ATOM 736 C CA . ASP A 1 90 ? -2.660 -1.672 -18.676 1.00 82.38 90 ASP A CA 1
ATOM 737 C C . ASP A 1 90 ? -1.459 -2.615 -18.691 1.00 82.38 90 ASP A C 1
ATOM 739 O O . ASP A 1 90 ? -0.906 -2.977 -17.643 1.00 82.38 90 ASP A O 1
ATOM 743 N N . SER A 1 91 ? -1.061 -3.043 -19.883 1.00 85.00 91 SER A N 1
ATOM 744 C CA . SER A 1 91 ? 0.082 -3.922 -20.052 1.00 85.00 91 SER A CA 1
ATOM 745 C C . SER A 1 91 ? 1.029 -3.435 -21.139 1.00 85.00 91 SER A C 1
ATOM 747 O O . SER A 1 91 ? 0.636 -2.874 -22.158 1.00 85.00 91 SER A O 1
ATOM 749 N N . THR A 1 92 ? 2.324 -3.681 -20.945 1.00 91.00 92 THR A N 1
ATOM 750 C CA . THR A 1 92 ? 3.339 -3.390 -21.961 1.00 91.00 92 THR A CA 1
ATOM 751 C C . THR A 1 92 ? 4.217 -4.600 -22.225 1.00 91.00 92 THR A C 1
ATOM 753 O O . THR A 1 92 ? 4.524 -5.380 -21.325 1.00 91.00 92 THR A O 1
ATOM 756 N N . SER A 1 93 ? 4.616 -4.778 -23.484 1.00 93.12 93 SER A N 1
ATOM 757 C CA . SER A 1 93 ? 5.476 -5.883 -23.909 1.00 93.12 93 SER A CA 1
ATOM 758 C C . SER A 1 93 ? 6.910 -5.406 -24.099 1.00 93.12 93 SER A C 1
ATOM 760 O O . SER A 1 93 ? 7.185 -4.555 -24.941 1.00 93.12 93 SER A O 1
ATOM 762 N N . VAL A 1 94 ? 7.836 -6.009 -23.359 1.00 93.25 94 VAL A N 1
ATOM 763 C CA . VAL A 1 94 ? 9.272 -5.725 -23.422 1.00 93.25 94 VAL A CA 1
ATOM 764 C C . VAL A 1 94 ? 9.982 -6.857 -24.152 1.00 93.25 94 VAL A C 1
ATOM 766 O O . VAL A 1 94 ? 9.736 -8.039 -23.900 1.00 93.25 94 VAL A O 1
ATOM 769 N N . LYS A 1 95 ? 10.874 -6.503 -25.078 1.00 94.06 95 LYS A N 1
ATOM 770 C CA . LYS A 1 95 ? 11.676 -7.476 -25.821 1.00 94.06 95 LYS A CA 1
ATOM 771 C C . LYS A 1 95 ? 12.740 -8.090 -24.925 1.00 94.06 95 LYS A C 1
ATOM 773 O O . LYS A 1 95 ? 13.448 -7.383 -24.215 1.00 94.06 95 LYS A O 1
ATOM 778 N N . VAL A 1 96 ? 12.853 -9.412 -24.976 1.00 92.25 96 VAL A N 1
ATOM 779 C CA . VAL A 1 96 ? 13.881 -10.138 -24.235 1.00 92.25 96 VAL A CA 1
ATOM 780 C C . VAL A 1 96 ? 15.230 -9.880 -24.898 1.00 92.25 96 VAL A C 1
ATOM 782 O O . VAL A 1 96 ? 15.351 -9.944 -26.124 1.00 92.25 96 VAL A O 1
ATOM 785 N N . HIS A 1 97 ? 16.240 -9.580 -24.083 1.00 89.81 97 HIS A N 1
ATOM 786 C CA . HIS A 1 97 ? 17.616 -9.443 -24.549 1.00 89.81 97 HIS A CA 1
ATOM 787 C C . HIS A 1 97 ? 18.085 -10.758 -25.203 1.00 89.81 97 HIS A C 1
ATOM 789 O O . HIS A 1 97 ? 17.725 -11.823 -24.697 1.00 89.81 97 HIS A O 1
ATOM 795 N N . PRO A 1 98 ? 18.896 -10.735 -26.277 1.00 85.62 98 PRO A N 1
ATOM 796 C CA . PRO A 1 98 ? 19.390 -11.956 -26.923 1.00 85.62 98 PRO A CA 1
ATOM 797 C C . PRO A 1 98 ? 19.966 -12.989 -25.939 1.00 85.62 98 PRO A C 1
ATOM 799 O O . PRO A 1 98 ? 19.584 -14.161 -25.982 1.00 85.62 98 PRO A O 1
ATOM 802 N N . ASP A 1 99 ? 20.759 -12.536 -24.967 1.00 86.56 99 ASP A N 1
ATOM 803 C CA . ASP A 1 99 ? 21.380 -13.396 -23.943 1.00 86.56 99 ASP A CA 1
ATOM 804 C C . ASP A 1 99 ? 20.380 -14.029 -22.959 1.00 86.56 99 ASP A C 1
ATOM 806 O O . ASP A 1 99 ? 20.696 -15.003 -22.280 1.00 86.56 99 ASP A O 1
ATOM 810 N N . GLY A 1 100 ? 19.148 -13.521 -22.894 1.00 81.44 100 GLY A N 1
ATOM 811 C CA . GLY A 1 100 ? 18.077 -14.072 -22.062 1.00 81.44 100 GLY A CA 1
ATOM 812 C C . GLY A 1 100 ? 17.355 -15.274 -22.680 1.00 81.44 100 GLY A C 1
ATOM 813 O O . GLY A 1 100 ? 16.478 -15.846 -22.039 1.00 81.44 100 GLY A O 1
ATOM 814 N N . SER A 1 101 ? 17.682 -15.659 -23.920 1.00 76.00 101 SER A N 1
ATOM 815 C CA . SER A 1 101 ? 16.899 -16.635 -24.698 1.00 76.00 101 SER A CA 1
ATOM 816 C C . SER A 1 101 ? 17.497 -18.044 -24.811 1.00 76.00 101 SER A C 1
ATOM 818 O O . SER A 1 101 ? 16.818 -18.946 -25.302 1.00 76.00 101 SER A O 1
ATOM 820 N N . GLY A 1 102 ? 18.737 -18.257 -24.352 1.00 74.62 102 GLY A N 1
ATOM 821 C CA . GLY A 1 102 ? 19.487 -19.503 -24.584 1.00 74.62 102 GLY A CA 1
ATOM 822 C C . GLY A 1 102 ? 19.683 -20.416 -23.369 1.00 74.62 102 GLY A C 1
ATOM 823 O O . GLY A 1 102 ? 20.167 -21.536 -23.522 1.00 74.62 102 GLY A O 1
ATOM 824 N N . ALA A 1 103 ? 19.336 -19.970 -22.159 1.00 75.31 103 ALA A N 1
ATOM 825 C CA . ALA A 1 103 ? 19.574 -20.747 -20.945 1.00 75.31 103 ALA A CA 1
ATOM 826 C C . ALA A 1 103 ? 18.528 -21.862 -20.748 1.00 75.31 103 ALA A C 1
ATOM 828 O O . ALA A 1 103 ? 17.325 -21.657 -20.922 1.00 75.31 103 ALA A O 1
ATOM 829 N N . LEU A 1 104 ? 18.981 -23.044 -20.312 1.00 70.81 104 LEU A N 1
ATOM 830 C CA . LEU A 1 104 ? 18.100 -24.125 -19.857 1.00 70.81 104 LEU A CA 1
ATOM 831 C C . LEU A 1 104 ? 17.216 -23.638 -18.697 1.00 70.81 104 LEU A C 1
ATOM 833 O O . LEU A 1 104 ? 17.708 -23.069 -17.720 1.00 70.81 104 LEU A O 1
ATOM 837 N N . ARG A 1 105 ? 15.906 -23.897 -18.783 1.00 70.69 105 ARG A N 1
ATOM 838 C CA . ARG A 1 105 ? 14.926 -23.512 -17.755 1.00 70.69 105 ARG A CA 1
ATOM 839 C C . ARG A 1 105 ? 15.133 -24.344 -16.485 1.00 70.69 105 ARG A C 1
ATOM 841 O O . ARG A 1 105 ? 14.588 -25.434 -16.368 1.00 70.69 105 ARG A O 1
ATOM 848 N N . LYS A 1 106 ? 15.917 -23.834 -15.531 1.00 70.56 106 LYS A N 1
ATOM 849 C CA . LYS A 1 106 ? 16.198 -24.524 -14.255 1.00 70.56 106 LYS A CA 1
ATOM 850 C C . LYS A 1 106 ? 15.132 -24.307 -13.170 1.00 70.56 106 LYS A C 1
ATOM 852 O O . LYS A 1 106 ? 15.014 -25.139 -12.280 1.00 70.56 106 LYS A O 1
ATOM 857 N N . HIS A 1 107 ? 14.348 -23.226 -13.247 1.00 72.25 107 HIS A N 1
ATOM 858 C CA . HIS A 1 107 ? 13.432 -22.793 -12.173 1.00 72.25 107 HIS A CA 1
ATOM 859 C C . HIS A 1 107 ? 12.007 -22.470 -12.658 1.00 72.25 107 HIS A C 1
ATOM 861 O O . HIS A 1 107 ? 11.373 -21.543 -12.167 1.00 72.25 107 HIS A O 1
ATOM 867 N N . GLY A 1 108 ? 11.487 -23.232 -13.624 1.00 76.75 108 GLY A N 1
ATOM 868 C CA . GLY A 1 108 ? 10.119 -23.047 -14.119 1.00 76.75 108 GLY A CA 1
ATOM 869 C C . GLY A 1 108 ? 9.968 -21.915 -15.153 1.00 76.75 108 GLY A C 1
ATOM 870 O O . GLY A 1 108 ? 10.940 -21.567 -15.834 1.00 76.75 108 GLY A O 1
ATOM 871 N N . PRO A 1 109 ? 8.744 -21.390 -15.356 1.00 80.12 109 PRO A N 1
ATOM 872 C CA . PRO A 1 109 ? 8.461 -20.359 -16.356 1.00 80.12 109 PRO A CA 1
ATOM 873 C C . PRO A 1 109 ? 9.147 -19.027 -16.019 1.00 80.12 109 PRO A C 1
ATOM 875 O O . PRO A 1 109 ? 9.061 -18.552 -14.896 1.00 80.12 109 PRO A O 1
ATOM 878 N N . GLN A 1 110 ? 9.773 -18.384 -17.009 1.00 86.75 110 GLN A N 1
ATOM 879 C CA . GLN A 1 110 ? 10.471 -17.095 -16.843 1.00 86.75 110 GLN A CA 1
ATOM 880 C C . GLN A 1 110 ? 9.675 -15.899 -17.391 1.00 86.75 110 GLN A C 1
ATOM 882 O O . GLN A 1 110 ? 10.252 -14.865 -17.701 1.00 86.75 110 GLN A O 1
ATOM 887 N N . ALA A 1 111 ? 8.358 -16.057 -17.580 1.00 91.12 111 ALA A N 1
ATOM 888 C CA . ALA A 1 111 ? 7.498 -15.056 -18.223 1.00 91.12 111 ALA A CA 1
ATOM 889 C C . ALA A 1 111 ? 7.992 -14.612 -19.621 1.00 91.12 111 ALA A C 1
ATOM 891 O O . ALA A 1 111 ? 7.740 -13.494 -20.057 1.00 91.12 111 ALA A O 1
ATOM 892 N N . ILE A 1 112 ? 8.691 -15.489 -20.348 1.00 92.12 112 ILE A N 1
ATOM 893 C CA . ILE A 1 112 ? 9.149 -15.258 -21.725 1.00 92.12 112 ILE A CA 1
ATOM 894 C C . ILE A 1 112 ? 8.266 -16.053 -22.680 1.00 92.12 112 ILE A C 1
ATOM 896 O O . ILE A 1 112 ? 8.067 -17.257 -22.490 1.00 92.12 112 ILE A O 1
ATOM 900 N N . GLY A 1 113 ? 7.802 -15.418 -23.753 1.00 92.12 113 GLY A N 1
ATOM 901 C CA . GLY A 1 113 ? 7.136 -16.134 -24.834 1.00 92.12 113 GLY A CA 1
ATOM 902 C C . GLY A 1 113 ? 7.117 -15.383 -26.161 1.00 92.12 113 GLY A C 1
ATOM 903 O O . GLY A 1 113 ? 7.687 -14.300 -26.279 1.00 92.12 113 GLY A O 1
ATOM 904 N N . ARG A 1 114 ? 6.561 -16.012 -27.202 1.00 92.50 114 ARG A N 1
ATOM 905 C CA . ARG A 1 114 ? 6.653 -15.527 -28.589 1.00 92.50 114 ARG A CA 1
ATOM 906 C C . ARG A 1 114 ? 5.483 -14.618 -28.944 1.00 92.50 114 ARG A C 1
ATOM 908 O O . ARG A 1 114 ? 4.377 -15.103 -29.139 1.00 92.50 114 ARG A O 1
ATOM 915 N N . SER A 1 115 ? 5.757 -13.333 -29.134 1.00 90.56 115 SER A N 1
ATOM 916 C CA . SER A 1 115 ? 4.839 -12.373 -29.753 1.00 90.56 115 SER A CA 1
ATOM 917 C C . SER A 1 115 ? 5.255 -12.066 -31.200 1.00 90.56 115 SER A C 1
ATOM 919 O O . SER A 1 115 ? 6.237 -12.610 -31.716 1.00 90.56 115 SER A O 1
ATOM 921 N N . ARG A 1 116 ? 4.543 -11.146 -31.869 1.00 89.00 116 ARG A N 1
ATOM 922 C CA . ARG A 1 116 ? 4.925 -10.658 -33.209 1.00 89.00 116 ARG A CA 1
ATOM 923 C C . ARG A 1 116 ? 6.322 -10.021 -33.246 1.00 89.00 116 ARG A C 1
ATOM 925 O O . ARG A 1 116 ? 6.960 -10.043 -34.290 1.00 89.00 116 ARG A O 1
ATOM 932 N N . ALA A 1 117 ? 6.811 -9.487 -32.124 1.00 87.12 117 ALA A N 1
ATOM 933 C CA . ALA A 1 117 ? 8.124 -8.844 -32.028 1.00 87.12 117 ALA A CA 1
ATOM 934 C C . ALA A 1 117 ? 9.272 -9.815 -31.668 1.00 87.12 117 ALA A C 1
ATOM 936 O O . ALA A 1 117 ? 10.407 -9.377 -31.448 1.00 87.12 117 ALA A O 1
ATOM 937 N N . GLY A 1 118 ? 8.996 -11.123 -31.612 1.00 92.06 118 GLY A N 1
ATOM 938 C CA . GLY A 1 118 ? 9.938 -12.156 -31.182 1.00 92.06 118 GLY A CA 1
ATOM 939 C C . GLY A 1 118 ? 9.694 -12.583 -29.736 1.00 92.06 118 GLY A C 1
ATOM 940 O O . GLY A 1 118 ? 8.551 -12.676 -29.296 1.00 92.06 118 GLY A O 1
ATOM 941 N N . LEU A 1 119 ? 10.766 -12.885 -28.999 1.00 94.00 119 LEU A N 1
ATOM 942 C CA . LEU A 1 119 ? 10.659 -13.232 -27.582 1.00 94.00 119 LEU A CA 1
ATOM 943 C C . LEU A 1 119 ? 10.421 -11.971 -26.753 1.00 94.00 119 LEU A C 1
ATOM 945 O O . LEU A 1 119 ? 11.242 -11.052 -26.758 1.00 94.00 119 LEU A O 1
ATOM 949 N N . THR A 1 120 ? 9.294 -11.933 -26.052 1.00 95.06 120 THR A N 1
ATOM 950 C CA . THR A 1 120 ? 8.890 -10.808 -25.211 1.00 95.06 120 THR A CA 1
ATOM 951 C C . THR A 1 120 ? 8.342 -11.293 -23.867 1.00 95.06 120 THR A C 1
ATOM 953 O O . THR A 1 120 ? 7.871 -12.428 -23.729 1.00 95.06 120 THR A O 1
ATOM 956 N N . THR A 1 121 ? 8.403 -10.403 -22.883 1.00 93.75 121 THR A N 1
ATOM 957 C CA . THR A 1 121 ? 7.738 -10.506 -21.581 1.00 93.75 121 THR A CA 1
ATOM 958 C C . THR A 1 121 ? 6.727 -9.380 -21.491 1.00 93.75 121 THR A C 1
ATOM 960 O O . THR A 1 121 ? 7.026 -8.254 -21.888 1.00 93.75 121 THR A O 1
ATOM 963 N N . LYS A 1 122 ? 5.534 -9.673 -20.988 1.00 93.88 122 LYS A N 1
ATOM 964 C CA . LYS A 1 122 ? 4.5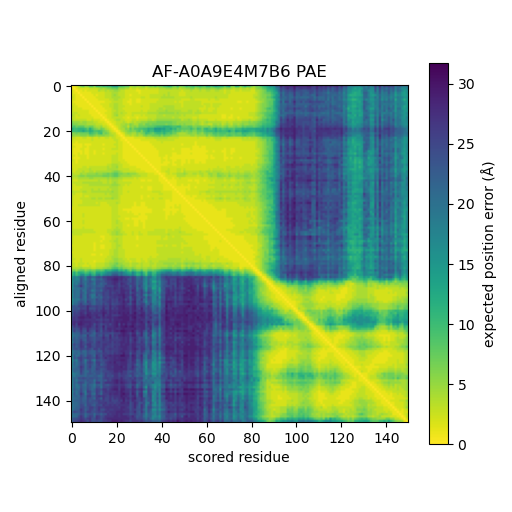06 -8.670 -20.749 1.00 93.88 122 LYS A CA 1
ATOM 965 C C . LYS A 1 122 ? 4.464 -8.312 -19.269 1.00 93.88 122 LYS A C 1
ATOM 967 O O . LYS A 1 122 ? 4.458 -9.200 -18.417 1.00 93.88 122 LYS A O 1
ATOM 972 N N . ILE A 1 123 ? 4.445 -7.014 -18.998 1.00 92.56 123 ILE A N 1
ATOM 973 C CA . ILE A 1 123 ? 4.269 -6.429 -17.674 1.00 92.56 123 ILE A CA 1
ATOM 974 C C . ILE A 1 123 ? 2.829 -5.939 -17.610 1.00 92.56 123 ILE A C 1
ATOM 976 O O . ILE A 1 123 ? 2.486 -5.003 -18.325 1.00 92.56 123 ILE A O 1
ATOM 980 N N . HIS A 1 124 ? 2.008 -6.569 -16.779 1.00 91.06 124 HIS A N 1
ATOM 981 C CA . HIS A 1 124 ? 0.686 -6.068 -16.401 1.00 91.06 124 HIS A CA 1
ATOM 982 C C . HIS A 1 124 ? 0.863 -5.165 -15.199 1.00 91.06 124 HIS A C 1
ATOM 984 O O . HIS A 1 124 ? 1.557 -5.557 -14.261 1.00 91.06 124 HIS A O 1
ATOM 990 N N . MET A 1 125 ? 0.269 -3.980 -15.210 1.00 87.44 125 MET A N 1
ATOM 991 C CA . MET A 1 125 ? 0.416 -3.028 -14.121 1.00 87.44 125 MET A CA 1
ATOM 992 C C . MET A 1 125 ? -0.920 -2.379 -13.803 1.00 87.44 125 MET A C 1
ATOM 994 O O . MET A 1 125 ? -1.612 -1.879 -14.685 1.00 87.44 125 MET A O 1
ATOM 998 N N . VAL A 1 126 ? -1.240 -2.351 -12.516 1.00 86.25 126 VAL A N 1
ATOM 999 C CA . VAL A 1 126 ? -2.325 -1.542 -11.976 1.00 86.25 126 VAL A CA 1
ATOM 1000 C C . VAL A 1 126 ? -1.703 -0.285 -11.394 1.00 86.25 126 VAL A C 1
ATOM 1002 O O . VAL A 1 126 ? -0.850 -0.373 -10.507 1.00 86.25 126 VAL A O 1
ATOM 1005 N N . ALA A 1 127 ? -2.124 0.877 -11.877 1.00 80.62 127 ALA A N 1
ATOM 1006 C CA . ALA A 1 127 ? -1.648 2.164 -11.388 1.00 80.62 127 ALA A CA 1
ATOM 1007 C C . ALA A 1 127 ? -2.777 2.945 -10.703 1.00 80.62 127 ALA A C 1
ATOM 1009 O O . ALA A 1 127 ? -3.912 2.949 -11.178 1.00 80.62 127 ALA A O 1
ATOM 1010 N N . ALA A 1 128 ? -2.452 3.603 -9.588 1.00 73.50 128 ALA A N 1
ATOM 1011 C CA . ALA A 1 128 ? -3.349 4.556 -8.932 1.00 73.50 128 ALA A CA 1
ATOM 1012 C C . ALA A 1 128 ? -3.369 5.896 -9.683 1.00 73.50 128 ALA A C 1
ATOM 1014 O O . ALA A 1 128 ? -4.399 6.556 -9.778 1.00 73.50 128 ALA A O 1
ATOM 1015 N N . ASP A 1 129 ? -2.209 6.289 -10.212 1.00 73.00 129 ASP A N 1
ATOM 1016 C CA . ASP A 1 129 ? -1.985 7.508 -10.981 1.00 73.00 129 ASP A CA 1
ATOM 1017 C C . ASP A 1 129 ? -0.717 7.356 -11.850 1.00 73.00 129 ASP A C 1
ATOM 1019 O O . ASP A 1 129 ? -0.039 6.327 -11.817 1.00 73.00 129 ASP A O 1
ATOM 1023 N N . ALA A 1 130 ? -0.363 8.3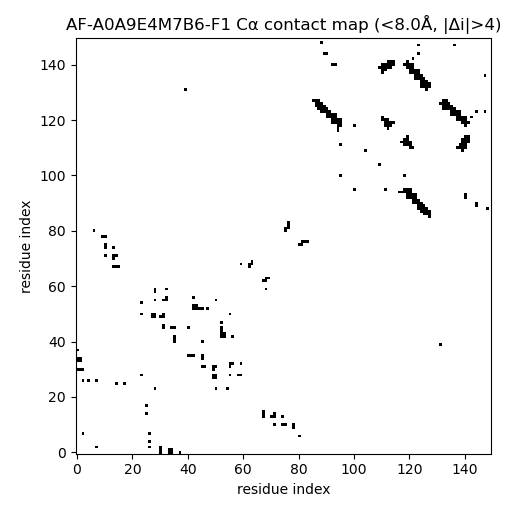95 -12.614 1.00 72.69 130 ALA A N 1
ATOM 1024 C CA . ALA A 1 130 ? 0.777 8.392 -13.540 1.00 72.69 130 ALA A CA 1
ATOM 1025 C C . ALA A 1 130 ? 2.165 8.164 -12.893 1.00 72.69 130 ALA A C 1
ATOM 1027 O O . ALA A 1 130 ? 3.160 8.026 -13.603 1.00 72.69 130 ALA A O 1
ATOM 1028 N N . ARG A 1 131 ? 2.267 8.182 -11.563 1.00 74.69 131 ARG A N 1
ATOM 1029 C CA . ARG A 1 131 ? 3.509 8.052 -10.788 1.00 74.69 131 ARG A CA 1
ATOM 1030 C C . ARG A 1 131 ? 3.457 6.921 -9.760 1.00 74.69 131 ARG A C 1
ATOM 1032 O O . ARG A 1 131 ? 4.495 6.616 -9.174 1.00 74.69 131 ARG A O 1
ATOM 1039 N N . THR A 1 132 ? 2.301 6.286 -9.573 1.00 72.06 132 THR A N 1
ATOM 1040 C CA . THR A 1 132 ? 2.080 5.310 -8.502 1.00 72.06 132 THR A CA 1
ATOM 1041 C C . THR A 1 132 ? 1.588 3.977 -9.064 1.00 72.06 132 THR A C 1
ATOM 1043 O O . THR A 1 132 ? 0.398 3.791 -9.319 1.00 72.06 132 THR A O 1
ATOM 1046 N N . ALA A 1 133 ? 2.506 3.018 -9.215 1.00 75.56 133 ALA A N 1
ATOM 1047 C CA . ALA A 1 133 ? 2.164 1.621 -9.479 1.00 75.56 133 ALA A CA 1
ATOM 1048 C C . ALA A 1 133 ? 1.726 0.928 -8.175 1.00 75.56 133 ALA A C 1
ATOM 1050 O O . ALA A 1 133 ? 2.424 1.014 -7.165 1.00 75.56 133 ALA A O 1
ATOM 1051 N N . ILE A 1 134 ? 0.584 0.238 -8.200 1.00 78.94 134 ILE A N 1
ATOM 1052 C CA . ILE A 1 134 ? 0.033 -0.507 -7.058 1.00 78.94 134 ILE A CA 1
ATOM 1053 C C . ILE A 1 134 ? 0.548 -1.949 -7.072 1.00 78.94 134 ILE A C 1
ATOM 1055 O O . ILE A 1 134 ? 1.111 -2.425 -6.089 1.00 78.94 134 ILE A O 1
ATOM 1059 N N . ILE A 1 135 ? 0.356 -2.649 -8.190 1.00 82.06 135 ILE A N 1
ATOM 1060 C CA . ILE A 1 135 ? 0.768 -4.043 -8.368 1.00 82.06 135 ILE A CA 1
ATOM 1061 C C . ILE A 1 135 ? 1.211 -4.266 -9.811 1.00 82.06 135 ILE A C 1
ATOM 1063 O O . ILE A 1 135 ? 0.695 -3.626 -10.730 1.00 82.06 135 ILE A O 1
ATOM 1067 N N . TYR A 1 136 ? 2.171 -5.171 -10.002 1.00 87.25 136 TYR A N 1
ATOM 1068 C CA . TYR A 1 136 ? 2.553 -5.652 -11.321 1.00 87.25 136 TYR A CA 1
ATOM 1069 C C . TYR A 1 136 ? 2.637 -7.177 -11.358 1.00 87.25 136 TYR A C 1
ATOM 1071 O O . TYR A 1 136 ? 2.939 -7.822 -10.353 1.00 87.25 136 TYR A O 1
ATOM 1079 N N . ALA A 1 137 ? 2.401 -7.740 -12.538 1.00 90.19 137 ALA A N 1
ATOM 1080 C CA . ALA A 1 137 ? 2.567 -9.158 -12.821 1.00 90.19 137 ALA A CA 1
ATOM 1081 C C . ALA A 1 137 ? 3.327 -9.342 -14.137 1.00 90.19 137 ALA A C 1
ATOM 1083 O O . ALA A 1 137 ? 3.176 -8.557 -15.074 1.00 90.19 137 ALA A O 1
ATOM 1084 N N . LEU A 1 138 ? 4.149 -10.389 -14.211 1.00 92.44 138 LEU A N 1
ATOM 1085 C CA . LEU A 1 138 ? 4.865 -10.755 -15.429 1.00 92.44 138 LEU A CA 1
ATOM 1086 C C . LEU A 1 138 ? 4.205 -11.967 -16.075 1.00 92.44 138 LEU A C 1
ATOM 1088 O O . LEU A 1 138 ? 3.926 -12.961 -15.408 1.00 92.44 138 LEU A O 1
ATOM 1092 N N . SER A 1 139 ? 4.023 -11.907 -17.388 1.00 93.56 139 SER A N 1
ATOM 1093 C CA . SER A 1 139 ? 3.511 -13.025 -18.181 1.00 93.56 139 SER A CA 1
ATOM 1094 C C . SER A 1 139 ? 4.289 -13.178 -19.491 1.00 93.56 139 SER A C 1
ATOM 1096 O O . SER A 1 139 ? 4.968 -12.242 -19.928 1.00 93.56 139 SER A O 1
ATOM 1098 N N . PRO A 1 140 ? 4.232 -14.356 -20.135 1.00 94.19 140 PRO A N 1
ATOM 1099 C CA . PRO A 1 140 ? 4.758 -14.531 -21.482 1.00 94.19 140 PRO A CA 1
ATOM 1100 C C . PRO A 1 140 ? 4.158 -13.527 -22.472 1.00 94.19 140 PRO A C 1
ATOM 1102 O O . PRO A 1 140 ? 2.978 -13.208 -22.415 1.00 94.19 140 PRO A O 1
ATOM 1105 N N . GLY A 1 141 ? 4.957 -13.064 -23.430 1.00 93.25 141 GLY A N 1
ATOM 1106 C CA . GLY A 1 141 ? 4.566 -11.994 -24.349 1.00 93.25 141 GLY A CA 1
ATOM 1107 C C . GLY A 1 141 ? 3.335 -12.230 -25.233 1.00 93.25 141 GLY A C 1
ATOM 1108 O O . GLY A 1 141 ? 2.768 -11.267 -25.740 1.00 93.25 141 GLY A O 1
ATOM 1109 N N . GLN A 1 142 ? 2.934 -13.483 -25.448 1.00 93.00 142 GLN A N 1
ATOM 1110 C CA . GLN A 1 142 ? 1.712 -13.852 -26.173 1.00 93.00 142 GLN A CA 1
ATOM 1111 C C . GLN A 1 142 ? 0.457 -13.858 -25.302 1.00 93.00 142 GLN A C 1
ATOM 1113 O O . GLN A 1 142 ? -0.633 -14.086 -25.821 1.00 93.00 142 GLN A O 1
ATOM 1118 N N . ASP A 1 143 ? 0.612 -13.701 -23.991 1.00 92.81 143 ASP A N 1
ATOM 1119 C CA . ASP A 1 143 ? -0.507 -13.743 -23.069 1.00 92.81 143 ASP A CA 1
ATOM 1120 C C . ASP A 1 143 ? -1.364 -12.480 -23.212 1.00 92.81 143 ASP A C 1
ATOM 1122 O O . ASP A 1 143 ? -0.863 -11.400 -23.536 1.00 92.81 143 ASP A O 1
ATOM 1126 N N . HIS A 1 144 ? -2.669 -12.621 -23.024 1.00 85.50 144 HIS A N 1
ATOM 1127 C CA . HIS A 1 144 ? -3.636 -11.529 -23.148 1.00 85.50 144 HIS A CA 1
ATOM 1128 C C . HIS A 1 144 ? -3.967 -10.969 -21.765 1.00 85.50 144 HIS A C 1
ATOM 1130 O O . HIS A 1 144 ? -3.644 -11.596 -20.766 1.00 85.50 144 HIS A O 1
ATOM 1136 N N . ASP A 1 145 ? -4.581 -9.789 -21.692 1.00 83.81 145 ASP A N 1
ATOM 1137 C CA . ASP A 1 145 ? -4.673 -9.039 -20.425 1.00 83.81 145 ASP A CA 1
ATOM 1138 C C . ASP A 1 145 ? -5.887 -9.456 -19.587 1.00 83.81 145 ASP A C 1
ATOM 1140 O O . ASP A 1 145 ? -5.873 -9.369 -18.363 1.00 83.81 145 ASP A O 1
ATOM 1144 N N . ALA A 1 146 ? -6.924 -9.994 -20.237 1.00 79.06 146 ALA A N 1
ATOM 1145 C CA . ALA A 1 146 ? -8.172 -10.401 -19.590 1.00 79.06 146 ALA A CA 1
ATOM 1146 C C . ALA A 1 146 ? -8.023 -11.392 -18.406 1.00 79.06 146 ALA A C 1
ATOM 1148 O O . ALA A 1 146 ? -8.781 -11.260 -17.446 1.00 79.06 146 ALA A O 1
ATOM 1149 N N . PRO A 1 147 ? -7.092 -12.367 -18.407 1.00 83.19 147 PRO A N 1
ATOM 1150 C CA . PRO A 1 147 ? -6.847 -13.253 -17.268 1.00 83.19 147 PRO A CA 1
ATOM 1151 C C . PRO A 1 147 ? -6.190 -12.555 -16.072 1.00 83.19 147 PRO A C 1
ATOM 1153 O O . PRO A 1 147 ? -6.275 -13.078 -14.967 1.00 83.19 147 PRO A O 1
ATOM 1156 N N . HIS A 1 148 ? -5.540 -11.407 -16.287 1.00 81.62 148 HIS A N 1
ATOM 1157 C CA . HIS A 1 148 ? -4.779 -10.672 -15.267 1.00 81.62 148 HIS A CA 1
ATOM 1158 C C . HIS A 1 148 ? -5.566 -9.508 -14.653 1.00 81.62 148 HIS A C 1
ATOM 1160 O O . HIS A 1 148 ? -5.112 -8.921 -13.678 1.00 81.62 148 HIS A O 1
ATOM 1166 N N . GLY A 1 149 ? -6.736 -9.181 -15.210 1.00 64.56 149 GLY A N 1
ATOM 1167 C CA . GLY A 1 149 ? -7.645 -8.144 -14.708 1.00 64.56 149 GLY A CA 1
ATOM 1168 C C . GLY A 1 149 ? -8.848 -8.660 -13.922 1.00 64.56 149 GLY A C 1
ATOM 1169 O O . GLY A 1 149 ? -9.885 -8.000 -13.931 1.00 64.56 149 GLY A O 1
ATOM 1170 N N . ARG A 1 150 ? -8.740 -9.841 -13.304 1.00 57.16 150 ARG A N 1
ATOM 1171 C CA . ARG A 1 150 ? -9.762 -10.413 -12.413 1.00 57.16 150 ARG A CA 1
ATOM 1172 C C . ARG A 1 150 ? -9.368 -10.291 -10.952 1.00 57.16 150 ARG A C 1
ATOM 1174 O O . ARG A 1 150 ? -8.156 -10.416 -10.672 1.00 57.16 150 ARG A O 1
#

Mean predicted aligned error: 12.56 Å

Radius of gyration: 19.86 Å; Cα contacts (8 Å, |Δi|>4): 186; chains: 1; bounding box: 39×40×59 Å

Sequence (150 aa):
MELTQEQYKRIADA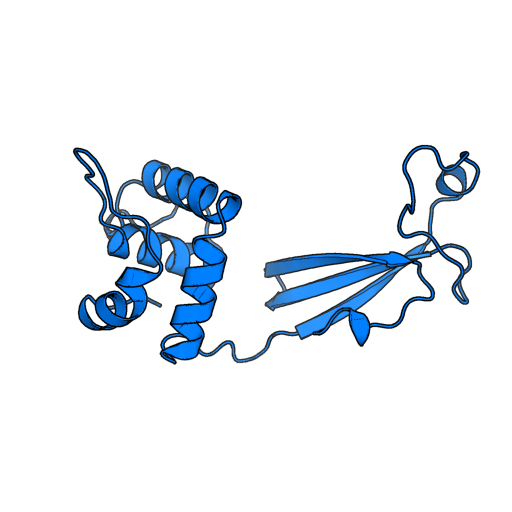FPKQRGNVKVSNLDALNGILHILEQGCKWRALPSRFGPWHTIYMRFSRWAHSGVLTQVFERLQQEQLINPQVLGLDSTSVKVHPDGSGALRKHGPQAIGRSRAGLTTKIHMVAADARTAIIYALSPGQDHDAPHGR

Nearest PDB structures (foldseek):
  1r8y-assembly2_G  TM=2.121E-01  e=4.481E+00  Mus musculus
  6l2n-assembly1_B-2  TM=1.566E-01  e=2.729E+00  Pyrococcus abyssi GE5